Protein AF-A0A7J9V895-F1 (afdb_monomer)

Foldseek 3Di:
DDPLLLVVLVCQAVQQKKWFQDDVPGDTFIFGADPVRDGPGGDDPVSRVSVVVCVVVVQWDFADDPDPTITTIHGDPVVVVVNVVVVVVD

Radius of gyration: 13.1 Å; Cα contacts (8 Å, |Δi|>4): 141; chains: 1; bounding box: 45×28×25 Å

Structure (mmCIF, N/CA/C/O backbone):
data_AF-A0A7J9V895-F1
#
_entry.id   AF-A0A7J9V895-F1
#
loop_
_atom_site.group_PDB
_atom_site.id
_atom_site.type_symbol
_atom_site.label_atom_id
_atom_site.label_alt_id
_atom_site.label_comp_id
_atom_site.label_asym_id
_atom_site.label_entity_id
_atom_site.label_seq_id
_atom_site.pdbx_PDB_ins_code
_atom_site.Cartn_x
_atom_site.Cartn_y
_atom_site.Cartn_z
_atom_site.occupancy
_atom_site.B_iso_or_equiv
_atom_site.auth_seq_id
_atom_site.auth_comp_id
_atom_site.auth_asym_id
_atom_site.auth_atom_id
_atom_site.pdbx_PDB_model_num
ATOM 1 N N . MET A 1 1 ? -13.801 7.311 -1.274 1.00 83.75 1 MET A N 1
ATOM 2 C CA . MET A 1 1 ? -13.071 6.079 -1.620 1.00 83.75 1 MET A CA 1
ATOM 3 C C . MET A 1 1 ? -13.859 5.314 -2.665 1.00 83.75 1 MET A C 1
ATOM 5 O O . MET A 1 1 ? -15.029 5.018 -2.416 1.00 83.75 1 MET A O 1
ATOM 9 N N . ASN A 1 2 ? -13.262 5.078 -3.829 1.00 88.94 2 ASN A N 1
ATOM 10 C CA . ASN A 1 2 ? -13.891 4.379 -4.952 1.00 88.94 2 ASN A CA 1
ATOM 11 C C . ASN A 1 2 ? -13.825 2.840 -4.774 1.00 88.94 2 ASN A C 1
ATOM 13 O O . ASN A 1 2 ? -13.370 2.347 -3.739 1.00 88.94 2 ASN A O 1
ATOM 17 N N . HIS A 1 3 ? -14.362 2.074 -5.733 1.00 90.06 3 HIS A N 1
ATOM 18 C CA . HIS A 1 3 ? -14.344 0.603 -5.671 1.00 90.06 3 HIS A CA 1
ATOM 19 C C . HIS A 1 3 ? -12.917 0.045 -5.669 1.00 90.06 3 HIS A C 1
ATOM 21 O O . HIS A 1 3 ? -12.597 -0.815 -4.856 1.00 90.06 3 HIS A O 1
ATOM 27 N N . HIS A 1 4 ? -12.074 0.581 -6.542 1.00 92.19 4 HIS A N 1
ATOM 28 C CA . HIS A 1 4 ? -10.728 0.096 -6.788 1.00 92.19 4 HIS A CA 1
ATOM 29 C C . HIS A 1 4 ? -9.782 0.349 -5.601 1.00 92.19 4 HIS A C 1
ATOM 31 O O . HIS A 1 4 ? -9.131 -0.568 -5.120 1.00 92.19 4 HIS A O 1
ATOM 37 N N . GLU A 1 5 ? -9.811 1.545 -5.008 1.00 93.62 5 GLU A N 1
ATOM 38 C CA . GLU A 1 5 ? -9.087 1.850 -3.763 1.00 93.62 5 GLU A CA 1
ATOM 39 C C . GLU A 1 5 ? -9.492 0.912 -2.616 1.00 93.62 5 GLU A C 1
ATOM 41 O O . GLU A 1 5 ? -8.680 0.562 -1.767 1.00 93.62 5 GLU A O 1
ATOM 46 N N . ARG A 1 6 ? -10.764 0.496 -2.563 1.00 93.88 6 ARG A N 1
ATOM 47 C CA . ARG A 1 6 ? -11.223 -0.453 -1.543 1.00 93.88 6 ARG A CA 1
ATOM 48 C C . ARG A 1 6 ? -10.672 -1.853 -1.788 1.00 93.88 6 ARG A C 1
ATOM 50 O O . ARG A 1 6 ? -10.368 -2.546 -0.826 1.00 93.88 6 ARG A O 1
ATOM 57 N N . GLU A 1 7 ? -10.607 -2.273 -3.042 1.00 95.38 7 GLU A N 1
ATOM 58 C CA . GLU A 1 7 ? -10.034 -3.557 -3.438 1.00 95.38 7 GLU A CA 1
ATOM 59 C C . GLU A 1 7 ? -8.540 -3.605 -3.100 1.00 95.38 7 GLU A C 1
ATOM 61 O O . GLU A 1 7 ? -8.116 -4.493 -2.368 1.00 95.38 7 GLU A O 1
ATOM 66 N N . LEU A 1 8 ? -7.786 -2.557 -3.435 1.00 96.00 8 LEU A N 1
ATOM 67 C CA . LEU A 1 8 ? -6.388 -2.395 -3.021 1.00 96.00 8 LEU A CA 1
ATOM 68 C C . LEU A 1 8 ? -6.200 -2.379 -1.497 1.00 96.00 8 LEU A C 1
ATOM 70 O O . LEU A 1 8 ? -5.262 -2.978 -0.975 1.00 96.00 8 LEU A O 1
ATOM 74 N N . LEU A 1 9 ? -7.116 -1.749 -0.758 1.00 96.19 9 LEU A N 1
ATOM 75 C CA . LEU A 1 9 ? -7.093 -1.772 0.705 1.00 96.19 9 LEU A CA 1
ATOM 76 C C . LEU A 1 9 ? -7.331 -3.182 1.279 1.00 96.19 9 LEU A C 1
ATOM 78 O O . LEU A 1 9 ? -6.803 -3.495 2.347 1.00 96.19 9 LEU A O 1
ATOM 82 N N . ARG A 1 10 ? -8.110 -4.029 0.590 1.00 95.81 10 ARG A N 1
ATOM 83 C CA . ARG A 1 10 ? -8.275 -5.447 0.952 1.00 95.81 10 ARG A CA 1
ATOM 84 C C . ARG A 1 10 ? -7.019 -6.240 0.635 1.00 95.81 10 ARG A C 1
ATOM 86 O O . ARG A 1 10 ? -6.516 -6.889 1.535 1.00 95.81 10 ARG A O 1
ATOM 93 N N . HIS A 1 11 ? -6.440 -6.075 -0.552 1.00 95.81 11 HIS A N 1
ATOM 94 C CA . HIS A 1 11 ? -5.161 -6.702 -0.899 1.00 95.81 11 HIS A CA 1
ATOM 95 C C . HIS A 1 11 ? -4.052 -6.374 0.119 1.00 95.81 11 HIS A C 1
ATOM 97 O O . HIS A 1 11 ? -3.278 -7.241 0.520 1.00 95.81 11 HIS A O 1
ATOM 103 N N . ALA A 1 12 ? -4.008 -5.132 0.616 1.00 94.69 12 ALA A N 1
ATOM 104 C CA . ALA A 1 12 ? -3.097 -4.741 1.695 1.00 94.69 12 ALA A CA 1
ATOM 105 C C . ALA A 1 12 ? -3.431 -5.392 3.055 1.00 94.69 12 ALA A C 1
ATOM 107 O O . ALA A 1 12 ? -2.532 -5.619 3.867 1.00 94.69 12 ALA A O 1
ATOM 108 N N . ALA A 1 13 ? -4.708 -5.675 3.331 1.00 94.69 13 ALA A N 1
ATOM 109 C CA . ALA A 1 13 ? -5.144 -6.349 4.554 1.00 94.69 13 ALA A CA 1
ATOM 110 C C . ALA A 1 13 ? -4.865 -7.859 4.499 1.00 94.69 13 ALA A C 1
ATOM 112 O O . ALA A 1 13 ? -4.503 -8.447 5.518 1.00 94.69 13 ALA A O 1
ATOM 113 N N . ASP A 1 14 ? -4.966 -8.443 3.306 1.00 94.19 14 ASP A N 1
ATOM 114 C CA . ASP A 1 14 ? -4.763 -9.864 3.018 1.00 94.19 14 ASP A CA 1
ATOM 115 C C . ASP A 1 14 ? -3.279 -10.228 2.805 1.00 94.19 14 ASP A C 1
ATOM 117 O O . ASP A 1 14 ? -2.946 -11.377 2.528 1.00 94.19 14 ASP A O 1
ATOM 121 N N . ASP A 1 15 ? -2.364 -9.271 3.013 1.00 92.31 15 ASP A N 1
ATOM 122 C CA . ASP A 1 15 ? -0.912 -9.451 2.878 1.00 92.31 15 ASP A CA 1
ATOM 123 C C . ASP A 1 15 ? -0.457 -9.850 1.463 1.00 92.31 15 ASP A C 1
ATOM 125 O O . ASP A 1 15 ? 0.476 -10.639 1.279 1.00 92.31 15 ASP A O 1
ATOM 129 N N . GLU A 1 16 ? -1.115 -9.275 0.458 1.00 95.25 16 GLU A N 1
ATOM 130 C CA . GLU A 1 16 ? -0.876 -9.544 -0.963 1.00 95.25 16 GLU A CA 1
ATOM 131 C C . GLU A 1 16 ? 0.007 -8.476 -1.629 1.00 95.25 16 GLU A C 1
ATOM 133 O O . GLU A 1 16 ? 0.231 -8.512 -2.837 1.00 95.25 16 GLU A O 1
ATOM 138 N N . LEU A 1 17 ? 0.542 -7.521 -0.858 1.00 94.81 17 LEU A N 1
ATOM 139 C CA . LEU A 1 17 ? 1.316 -6.390 -1.374 1.00 94.81 17 LEU A CA 1
ATOM 140 C C . LEU A 1 17 ? 2.695 -6.252 -0.716 1.00 94.81 17 LEU A C 1
ATOM 142 O O . LEU A 1 17 ? 2.869 -6.332 0.504 1.00 94.81 17 LEU A O 1
ATOM 146 N N . LEU A 1 18 ? 3.680 -5.953 -1.556 1.00 94.25 18 LEU A N 1
ATOM 147 C CA . LEU A 1 18 ? 5.038 -5.567 -1.194 1.00 94.25 18 LEU A CA 1
ATOM 148 C C . LEU A 1 18 ? 5.341 -4.165 -1.728 1.00 94.25 18 LEU A C 1
ATOM 150 O O . LEU A 1 18 ? 4.747 -3.698 -2.698 1.00 94.25 18 LEU A O 1
ATOM 154 N N . TYR A 1 19 ? 6.314 -3.510 -1.107 1.00 93.19 19 TYR A N 1
ATOM 155 C CA . TYR A 1 19 ? 6.920 -2.286 -1.610 1.00 93.19 19 TYR A CA 1
ATOM 156 C C . TYR A 1 19 ? 8.417 -2.501 -1.805 1.00 93.19 19 TYR A C 1
ATOM 158 O O . TYR A 1 19 ? 9.165 -2.665 -0.834 1.00 93.19 19 TYR A O 1
ATOM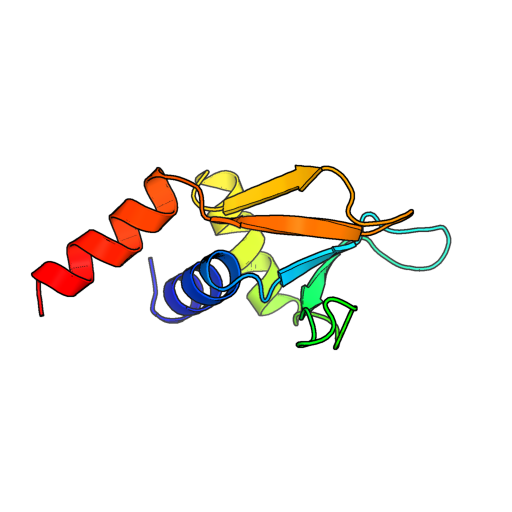 166 N N . HIS A 1 20 ? 8.855 -2.480 -3.058 1.00 90.69 20 HIS A N 1
ATOM 167 C CA . HIS A 1 20 ? 10.260 -2.532 -3.416 1.00 90.69 20 HIS A CA 1
ATOM 168 C C . HIS A 1 20 ? 10.865 -1.135 -3.255 1.00 90.69 20 HIS A C 1
ATOM 170 O O . HIS A 1 20 ? 10.384 -0.163 -3.835 1.00 90.69 20 HIS A O 1
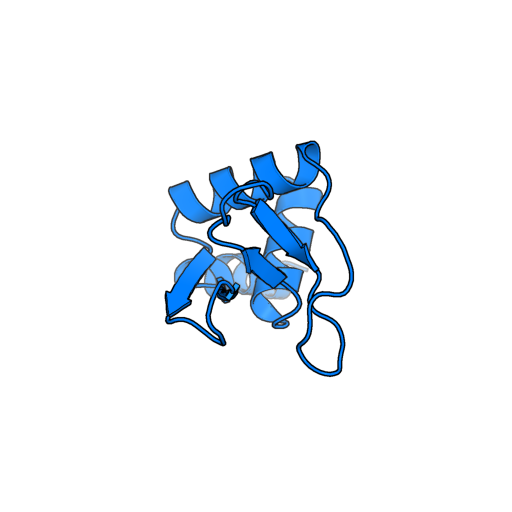ATOM 176 N N . LYS A 1 21 ? 11.938 -1.003 -2.470 1.00 85.31 21 LYS A N 1
ATOM 177 C CA . LYS A 1 21 ? 12.597 0.298 -2.222 1.00 85.31 21 LYS A CA 1
ATOM 178 C C . LYS A 1 21 ? 13.438 0.812 -3.391 1.00 85.31 21 LYS A C 1
ATOM 180 O O . LYS A 1 21 ? 13.985 1.910 -3.299 1.00 85.31 21 LYS A O 1
ATOM 185 N N . GLY A 1 22 ? 13.535 0.030 -4.459 1.00 79.44 22 GLY A N 1
ATOM 186 C CA . GLY A 1 22 ? 14.418 0.283 -5.582 1.00 79.44 22 GLY A CA 1
ATOM 187 C C . GLY A 1 22 ? 15.856 -0.130 -5.281 1.00 79.44 22 GLY A C 1
ATOM 188 O O . GLY A 1 22 ? 16.340 -0.082 -4.143 1.00 79.44 22 GLY A O 1
ATOM 189 N N . THR A 1 23 ? 16.554 -0.519 -6.337 1.00 73.12 23 THR A N 1
ATOM 190 C CA . THR A 1 23 ? 18.010 -0.681 -6.361 1.00 73.12 23 THR A CA 1
ATOM 191 C C . THR A 1 23 ? 18.567 0.001 -7.598 1.00 73.12 23 THR A C 1
ATOM 193 O O . THR A 1 23 ? 17.820 0.449 -8.460 1.00 73.12 23 THR A O 1
ATOM 196 N N . TRP A 1 24 ? 19.888 0.139 -7.696 1.00 55.78 24 TRP A N 1
ATOM 197 C CA . TRP A 1 24 ? 20.516 0.674 -8.904 1.00 55.78 24 TRP A CA 1
ATOM 198 C C . TRP A 1 24 ? 20.087 -0.136 -10.143 1.00 55.78 24 TRP A C 1
ATOM 200 O O . TRP A 1 24 ? 20.598 -1.228 -10.370 1.00 55.78 24 TRP A O 1
ATOM 210 N N . GLY A 1 25 ? 19.152 0.410 -10.929 1.00 65.75 25 GLY A N 1
ATOM 211 C CA . GLY A 1 25 ? 18.613 -0.206 -12.146 1.00 65.75 25 GLY A CA 1
ATOM 212 C C . GLY A 1 25 ? 17.154 -0.675 -12.070 1.00 65.75 25 GLY A C 1
ATOM 213 O O . GLY A 1 25 ? 16.562 -0.867 -13.127 1.00 65.75 25 GLY A O 1
ATOM 214 N N . ASP A 1 26 ? 16.557 -0.790 -10.877 1.00 69.25 26 ASP A N 1
ATOM 215 C CA . ASP A 1 26 ? 15.130 -1.105 -10.699 1.00 69.25 26 ASP A CA 1
ATOM 216 C C . ASP A 1 26 ? 14.454 -0.049 -9.815 1.00 69.25 26 ASP A C 1
ATOM 218 O O . ASP A 1 26 ? 14.946 0.305 -8.737 1.00 69.25 26 ASP A O 1
ATOM 222 N N . GLY A 1 27 ? 13.350 0.507 -10.310 1.00 79.38 27 GLY A N 1
ATOM 223 C CA . GLY A 1 27 ? 12.633 1.597 -9.657 1.00 79.38 27 GLY A CA 1
ATOM 224 C C . GLY A 1 27 ? 11.968 1.144 -8.359 1.00 79.38 27 GLY A C 1
ATOM 225 O O . GLY A 1 27 ? 11.581 -0.013 -8.211 1.00 79.38 27 GLY A O 1
ATOM 226 N N . ALA A 1 28 ? 11.814 2.065 -7.408 1.00 88.00 28 ALA A N 1
ATOM 227 C CA . ALA A 1 28 ? 10.945 1.811 -6.266 1.00 88.00 28 ALA A CA 1
ATOM 228 C C . ALA A 1 28 ? 9.487 1.676 -6.735 1.00 88.00 28 ALA A C 1
ATOM 230 O O . ALA A 1 28 ? 9.081 2.354 -7.680 1.00 88.00 28 ALA A O 1
ATOM 231 N N . GLY A 1 29 ? 8.704 0.825 -6.077 1.00 92.69 29 GLY A N 1
ATOM 232 C CA . GLY A 1 29 ? 7.298 0.656 -6.427 1.00 92.69 29 GLY A CA 1
ATOM 233 C C . GLY A 1 29 ? 6.617 -0.518 -5.741 1.00 92.69 29 GLY A C 1
ATOM 234 O O . GLY A 1 29 ? 7.253 -1.346 -5.085 1.00 92.69 29 GLY A O 1
ATOM 235 N N . TYR A 1 30 ? 5.300 -0.583 -5.908 1.00 95.06 30 TYR A N 1
ATOM 236 C CA . TYR A 1 30 ? 4.487 -1.666 -5.372 1.00 95.06 30 TYR A CA 1
ATOM 237 C C . TYR A 1 30 ? 4.603 -2.926 -6.230 1.00 95.06 30 TYR A C 1
ATOM 239 O O . TYR A 1 30 ? 4.665 -2.880 -7.464 1.00 95.06 30 TYR A O 1
ATOM 247 N N . ARG A 1 31 ? 4.616 -4.067 -5.551 1.00 94.56 31 ARG A N 1
ATOM 248 C CA . ARG A 1 31 ? 4.670 -5.395 -6.151 1.00 94.56 31 ARG A CA 1
ATOM 249 C C . ARG A 1 31 ? 3.580 -6.270 -5.545 1.00 94.56 31 ARG A C 1
ATOM 251 O O . ARG A 1 31 ? 3.276 -6.154 -4.358 1.00 94.56 31 ARG A O 1
ATOM 258 N N . TRP A 1 32 ? 3.02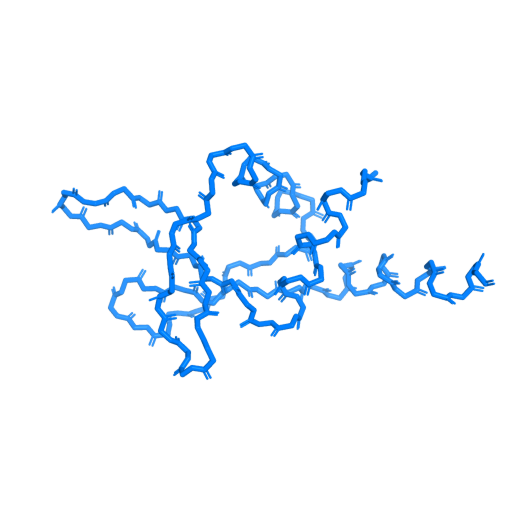6 -7.162 -6.351 1.00 95.12 32 TRP A N 1
ATOM 259 C CA . TRP A 1 32 ? 2.161 -8.229 -5.871 1.00 95.12 32 TRP A CA 1
ATOM 260 C C . TRP A 1 32 ? 2.986 -9.252 -5.103 1.00 95.12 32 TRP A C 1
ATOM 262 O O . TRP A 1 32 ? 4.099 -9.594 -5.509 1.00 95.12 32 TRP A O 1
ATOM 272 N N . ARG A 1 33 ? 2.440 -9.746 -3.996 1.00 93.19 33 ARG A N 1
ATOM 273 C CA . ARG A 1 33 ? 3.041 -10.790 -3.175 1.00 93.19 33 ARG A CA 1
ATOM 274 C C . ARG A 1 33 ? 2.419 -12.135 -3.526 1.00 93.19 33 ARG A C 1
ATOM 276 O O . ARG A 1 33 ? 1.207 -12.306 -3.446 1.00 93.19 33 ARG A O 1
ATOM 283 N N . GLY A 1 34 ? 3.255 -13.091 -3.906 1.00 91.00 34 GLY A N 1
ATOM 284 C CA . GLY A 1 34 ? 2.853 -14.470 -4.130 1.00 91.00 34 GLY A CA 1
ATOM 285 C C . GLY A 1 34 ? 2.510 -15.197 -2.824 1.00 91.00 34 GLY A C 1
ATOM 286 O O . GLY A 1 34 ? 2.868 -14.743 -1.735 1.00 91.00 34 GLY A O 1
ATOM 287 N N . PRO A 1 35 ? 1.861 -16.370 -2.910 1.00 88.62 35 PRO A N 1
ATOM 288 C CA . PRO A 1 35 ? 1.491 -17.172 -1.740 1.00 88.62 35 PRO A CA 1
ATOM 289 C C . PRO A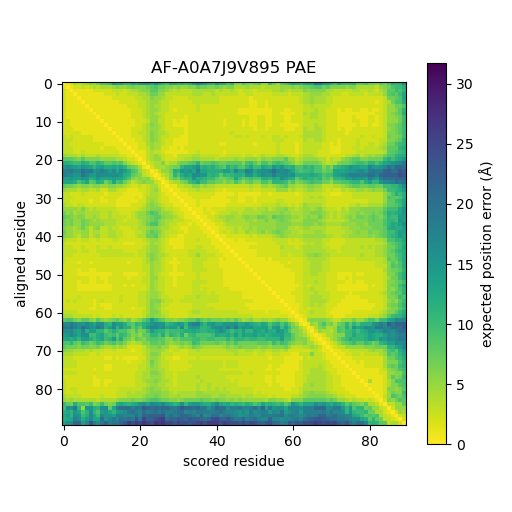 1 35 ? 2.701 -17.710 -0.956 1.00 88.62 35 PRO A C 1
ATOM 291 O O . PRO A 1 35 ? 2.582 -18.026 0.225 1.00 88.62 35 PRO A O 1
ATOM 294 N N . ASP A 1 36 ? 3.872 -17.798 -1.589 1.00 87.06 36 ASP A N 1
ATOM 295 C CA . ASP A 1 36 ? 5.155 -18.121 -0.949 1.00 87.06 36 ASP A CA 1
ATOM 296 C C . ASP A 1 36 ? 5.813 -16.909 -0.262 1.00 87.06 36 ASP A C 1
ATOM 298 O O . ASP A 1 36 ? 6.840 -17.029 0.406 1.00 87.06 36 ASP A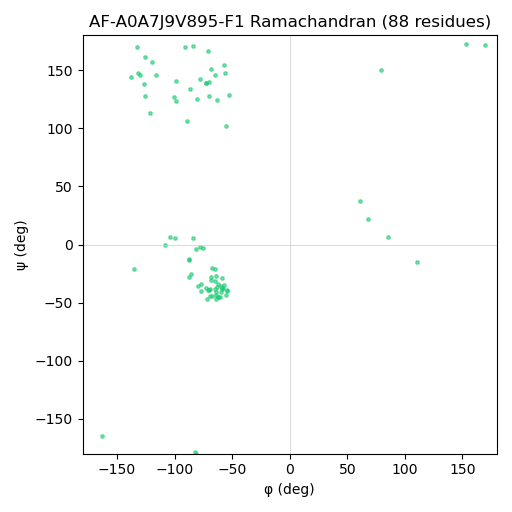 O 1
ATOM 302 N N . GLY A 1 37 ? 5.196 -15.737 -0.400 1.00 83.69 37 GLY A N 1
ATOM 303 C CA . GLY A 1 37 ? 5.631 -14.476 0.161 1.00 83.69 37 GLY A CA 1
ATOM 304 C C . GLY A 1 37 ? 6.652 -13.702 -0.659 1.00 83.69 37 GLY A C 1
ATOM 305 O O . GLY A 1 37 ? 7.142 -12.685 -0.164 1.00 83.69 37 GLY A O 1
ATOM 306 N N . THR A 1 38 ? 6.959 -14.162 -1.871 1.00 86.19 38 THR A N 1
ATOM 307 C CA . THR A 1 38 ? 7.894 -13.512 -2.798 1.00 86.19 38 THR A CA 1
ATOM 308 C C . THR A 1 38 ? 7.185 -12.529 -3.734 1.00 86.19 38 THR A C 1
ATOM 310 O O . THR A 1 38 ? 5.957 -12.458 -3.759 1.00 86.19 38 THR A O 1
ATOM 313 N N . GLU A 1 39 ? 7.942 -11.726 -4.489 1.00 88.38 39 GLU A N 1
ATOM 314 C CA . GLU A 1 39 ? 7.376 -10.896 -5.559 1.00 88.38 39 GLU A CA 1
ATOM 315 C C . GLU A 1 39 ? 6.753 -11.783 -6.653 1.00 88.38 39 GLU A C 1
ATOM 317 O O . GLU A 1 39 ? 7.428 -12.618 -7.251 1.00 88.38 39 GLU A O 1
ATOM 322 N N . ALA A 1 40 ? 5.473 -11.553 -6.949 1.00 90.94 40 ALA A N 1
ATOM 323 C CA . ALA A 1 40 ? 4.711 -12.230 -7.999 1.00 90.94 40 ALA A CA 1
ATOM 324 C C . ALA A 1 40 ? 4.398 -11.327 -9.207 1.00 90.94 40 ALA A C 1
ATOM 326 O O . ALA A 1 40 ? 3.765 -11.771 -10.165 1.00 90.94 40 ALA A O 1
ATOM 327 N N . GLY A 1 41 ? 4.831 -10.066 -9.182 1.00 92.06 41 GLY A N 1
ATOM 328 C CA . GLY A 1 41 ? 4.687 -9.147 -10.305 1.00 92.06 41 GLY A CA 1
ATOM 329 C C . GLY A 1 41 ? 4.623 -7.685 -9.889 1.00 92.06 41 GLY A C 1
ATOM 330 O O . GLY A 1 41 ? 4.531 -7.346 -8.711 1.00 92.06 41 GLY A O 1
ATOM 331 N N . VAL A 1 42 ? 4.643 -6.805 -10.885 1.00 93.69 42 VAL A N 1
ATOM 332 C CA . VAL A 1 42 ? 4.582 -5.355 -10.686 1.00 93.69 42 VAL A CA 1
ATOM 333 C C . VAL A 1 42 ? 3.132 -4.896 -10.602 1.00 93.69 42 VAL A C 1
ATOM 335 O O . VAL A 1 42 ? 2.319 -5.269 -11.448 1.00 93.69 42 VAL A O 1
ATOM 338 N N . VAL A 1 43 ? 2.821 -4.057 -9.614 1.00 94.81 43 VAL A N 1
ATOM 339 C CA . VAL A 1 43 ? 1.532 -3.362 -9.571 1.00 94.81 43 VAL A CA 1
ATOM 340 C C . VAL A 1 43 ? 1.514 -2.311 -10.690 1.00 94.81 43 VAL A C 1
ATOM 342 O O . VAL A 1 43 ? 2.456 -1.518 -10.788 1.00 94.81 43 VAL A O 1
ATOM 345 N N . PRO A 1 44 ? 0.490 -2.289 -11.562 1.00 93.81 44 PRO A N 1
ATOM 346 C CA . PRO A 1 44 ? 0.390 -1.299 -12.627 1.00 93.81 44 PRO A CA 1
ATOM 347 C C . PRO A 1 44 ? 0.438 0.145 -12.092 1.00 93.81 44 PRO A C 1
ATOM 349 O O . PRO A 1 44 ? -0.110 0.409 -11.023 1.00 93.81 44 PRO A O 1
ATOM 352 N N . PRO A 1 45 ? 1.000 1.112 -12.846 1.00 92.00 45 PRO A N 1
ATOM 353 C CA . PRO A 1 45 ? 1.170 2.486 -12.360 1.00 92.00 45 PRO A CA 1
ATOM 354 C C . PRO A 1 45 ? -0.122 3.149 -11.865 1.00 92.00 45 PRO A C 1
ATOM 356 O O . PRO A 1 45 ? -0.127 3.795 -10.828 1.00 92.00 45 PRO A O 1
ATOM 359 N N . TRP A 1 46 ? -1.237 2.928 -12.561 1.00 92.12 46 TRP A N 1
ATOM 360 C CA . TRP A 1 46 ? -2.527 3.511 -12.188 1.00 92.12 46 TRP A CA 1
ATOM 361 C C . TRP A 1 46 ? -3.093 2.939 -10.874 1.00 92.12 46 TRP A C 1
ATOM 363 O O . TRP A 1 46 ? -3.820 3.633 -10.171 1.00 92.12 46 TRP A O 1
ATOM 373 N N . GLU A 1 47 ? -2.756 1.696 -10.515 1.00 95.75 47 GLU A N 1
ATOM 374 C CA . GL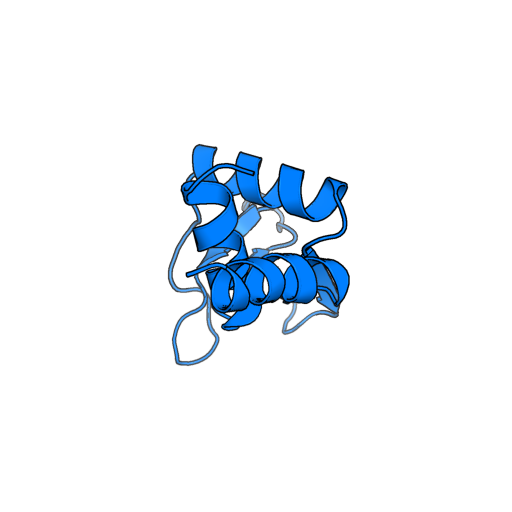U A 1 47 ? -3.103 1.114 -9.210 1.00 95.75 47 GLU A CA 1
ATOM 375 C C . GLU A 1 47 ? -2.137 1.591 -8.120 1.00 95.75 47 GLU A C 1
ATOM 377 O O . GLU A 1 47 ? -2.546 1.843 -6.986 1.00 95.75 47 GLU A O 1
ATOM 382 N N . ALA A 1 48 ? -0.859 1.766 -8.471 1.00 94.94 48 ALA A N 1
ATOM 383 C CA . ALA A 1 48 ? 0.149 2.327 -7.578 1.00 94.94 48 ALA A CA 1
ATOM 384 C C . ALA A 1 48 ? -0.230 3.745 -7.116 1.00 94.94 48 ALA A C 1
ATOM 386 O O . ALA A 1 48 ? -0.145 4.023 -5.923 1.00 94.94 48 ALA A O 1
ATOM 387 N N . ASP A 1 49 ? -0.766 4.584 -8.010 1.00 94.69 49 ASP A N 1
ATOM 388 C CA . ASP A 1 49 ? -1.273 5.921 -7.664 1.00 94.69 49 ASP A CA 1
ATOM 389 C C . ASP A 1 49 ? -2.372 5.859 -6.582 1.00 94.69 49 ASP A C 1
ATOM 391 O O . ASP A 1 49 ? -2.449 6.696 -5.678 1.00 94.69 49 ASP A O 1
ATOM 395 N N . HIS A 1 50 ? -3.231 4.837 -6.637 1.00 96.31 50 HIS A N 1
ATOM 396 C CA . HIS A 1 50 ? -4.257 4.614 -5.621 1.00 96.31 50 HIS A CA 1
ATOM 397 C C . HIS A 1 50 ? -3.672 4.107 -4.298 1.00 96.31 50 HIS A C 1
ATOM 399 O O . HIS A 1 50 ? -4.147 4.511 -3.235 1.00 96.31 50 HIS A O 1
ATOM 405 N N . LEU A 1 51 ? -2.646 3.255 -4.336 1.00 96.38 51 LEU A N 1
ATOM 406 C CA . LEU A 1 51 ? -1.927 2.819 -3.135 1.00 96.38 51 LEU A CA 1
ATOM 407 C C . LEU A 1 51 ? -1.220 3.990 -2.449 1.00 96.38 51 LEU A C 1
ATOM 409 O O . LEU A 1 51 ? -1.319 4.121 -1.228 1.00 96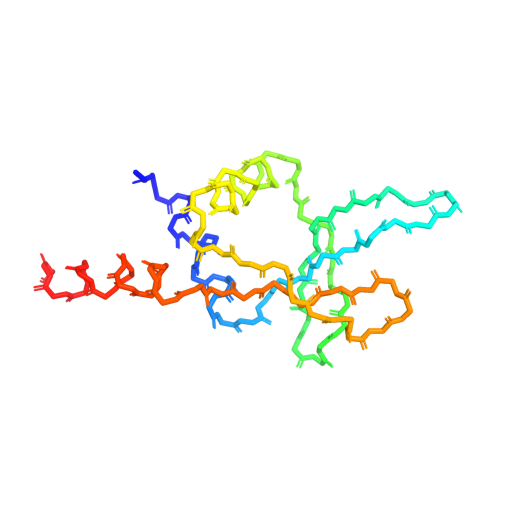.38 51 LEU A O 1
ATOM 413 N N . ASP A 1 52 ? -0.604 4.888 -3.214 1.00 95.12 52 ASP A N 1
ATOM 414 C CA . ASP A 1 52 ? -0.000 6.105 -2.674 1.00 95.12 52 ASP A CA 1
ATOM 415 C C . ASP A 1 52 ? -1.050 7.000 -2.011 1.00 95.12 52 ASP A C 1
ATOM 417 O O . ASP A 1 52 ? -0.880 7.392 -0.856 1.00 95.12 52 ASP A O 1
ATOM 421 N N . ALA A 1 53 ? -2.204 7.212 -2.651 1.00 95.31 53 ALA A N 1
ATOM 422 C CA . ALA A 1 53 ? -3.308 7.953 -2.040 1.00 95.31 53 ALA A CA 1
ATOM 423 C C . ALA A 1 53 ? -3.818 7.302 -0.733 1.00 95.31 53 ALA A C 1
ATOM 425 O O . ALA A 1 53 ? -4.203 7.996 0.214 1.00 95.31 53 ALA A O 1
ATOM 426 N N . LEU A 1 54 ? -3.835 5.966 -0.641 1.00 96.38 54 LEU A N 1
ATOM 427 C CA . LEU A 1 54 ? -4.182 5.251 0.595 1.00 96.38 54 LEU A CA 1
ATOM 428 C C . LEU A 1 54 ? -3.110 5.418 1.680 1.00 96.38 54 LEU A C 1
ATOM 430 O O . LEU A 1 54 ? -3.461 5.556 2.857 1.00 96.38 54 LEU A O 1
ATOM 434 N N . ALA A 1 55 ? -1.831 5.413 1.303 1.00 95.69 55 ALA A N 1
ATOM 435 C CA . ALA A 1 55 ? -0.708 5.615 2.212 1.00 95.69 55 ALA A CA 1
ATOM 436 C C . ALA A 1 55 ? -0.679 7.051 2.755 1.00 95.69 55 ALA A C 1
ATOM 438 O O . ALA A 1 55 ? -0.559 7.247 3.965 1.00 95.69 55 ALA A O 1
ATOM 439 N N . GLU A 1 56 ? -0.893 8.052 1.897 1.00 95.75 56 GLU A N 1
ATOM 440 C CA . GLU A 1 56 ? -1.022 9.466 2.277 1.00 95.75 56 GLU A CA 1
ATOM 441 C C . GLU A 1 56 ? -2.172 9.694 3.264 1.00 95.75 56 GLU A C 1
ATOM 443 O O . GLU A 1 56 ? -2.057 10.473 4.211 1.00 95.75 56 GLU A O 1
ATOM 448 N N . ARG A 1 57 ? -3.278 8.964 3.086 1.00 96.06 57 ARG A N 1
ATOM 449 C CA . ARG A 1 57 ? -4.429 8.978 4.003 1.00 96.06 57 ARG A CA 1
ATOM 450 C C . ARG A 1 57 ? -4.207 8.155 5.275 1.00 96.06 57 ARG A C 1
ATOM 452 O O . ARG A 1 57 ? -5.101 8.104 6.119 1.00 96.06 57 ARG A O 1
ATOM 459 N N . GLY A 1 58 ? -3.061 7.489 5.413 1.00 96.44 58 GLY A N 1
ATOM 460 C CA . GLY A 1 58 ? -2.726 6.652 6.563 1.00 96.44 58 GLY A CA 1
ATOM 461 C C . GLY A 1 58 ? -3.576 5.386 6.685 1.00 96.44 58 GLY A C 1
ATOM 462 O O . GLY A 1 58 ? -3.696 4.842 7.782 1.00 96.44 58 GLY A O 1
ATOM 463 N N . LEU A 1 59 ? -4.192 4.917 5.594 1.00 96.75 59 LEU A N 1
ATOM 464 C CA . LEU A 1 59 ? -5.011 3.697 5.578 1.00 96.75 59 LEU A CA 1
ATOM 465 C C . LEU A 1 59 ? -4.176 2.435 5.365 1.00 96.75 59 LEU A C 1
ATOM 467 O O . LEU A 1 59 ? -4.553 1.359 5.828 1.00 96.75 59 LEU A O 1
ATOM 471 N N . ILE A 1 60 ? -3.022 2.583 4.724 1.00 97.06 60 ILE A N 1
ATOM 472 C CA . ILE A 1 60 ? -1.984 1.559 4.640 1.00 97.06 60 ILE A CA 1
ATOM 473 C C . ILE A 1 60 ? -0.658 2.136 5.134 1.00 97.06 60 ILE A C 1
ATOM 475 O O . ILE A 1 60 ? -0.476 3.352 5.207 1.00 97.06 60 ILE A O 1
ATOM 479 N N . LYS A 1 61 ? 0.276 1.258 5.484 1.00 95.50 61 LYS A N 1
ATOM 480 C CA . LYS A 1 61 ? 1.643 1.609 5.861 1.00 95.50 61 LYS A CA 1
ATOM 481 C C . LYS A 1 61 ? 2.632 0.631 5.239 1.00 95.50 61 LYS A C 1
ATOM 483 O O . LYS A 1 61 ? 2.379 -0.573 5.171 1.00 95.50 61 LYS A O 1
ATOM 488 N N . ILE A 1 62 ? 3.788 1.156 4.850 1.00 92.44 62 ILE A N 1
ATOM 489 C CA . ILE A 1 62 ? 4.935 0.365 4.406 1.00 92.44 62 ILE A CA 1
ATOM 490 C C . ILE A 1 62 ? 5.770 0.033 5.654 1.00 92.44 62 ILE A C 1
ATOM 492 O O . ILE A 1 62 ? 6.403 0.908 6.247 1.00 92.44 62 ILE A O 1
ATOM 496 N N . GLU A 1 63 ? 5.724 -1.221 6.103 1.00 85.69 63 GLU A N 1
ATOM 497 C CA . GLU A 1 63 ? 6.405 -1.697 7.311 1.00 85.69 63 GLU A CA 1
ATOM 498 C C . GLU A 1 63 ? 7.892 -2.027 7.086 1.00 85.69 63 GLU A C 1
ATOM 500 O O . GLU A 1 63 ? 8.470 -1.851 6.009 1.00 85.69 63 GLU A O 1
ATOM 505 N N . ARG A 1 64 ? 8.554 -2.494 8.156 1.00 67.94 64 ARG A N 1
ATOM 506 C CA . ARG A 1 64 ? 9.964 -2.899 8.143 1.00 67.94 64 ARG A CA 1
ATOM 507 C C . ARG A 1 64 ? 10.244 -3.998 7.104 1.00 67.94 64 ARG A C 1
ATOM 509 O O . ARG A 1 64 ? 9.373 -4.761 6.705 1.00 67.94 64 ARG A O 1
ATOM 516 N N . LYS A 1 65 ? 11.509 -4.029 6.675 1.00 74.38 65 LYS A N 1
ATOM 517 C CA . LYS A 1 65 ? 12.055 -4.890 5.617 1.00 74.38 65 LYS A CA 1
ATOM 518 C C . LYS A 1 65 ? 11.734 -6.372 5.837 1.00 74.38 65 LYS A C 1
ATOM 520 O O . LYS A 1 65 ? 12.084 -6.907 6.886 1.00 74.38 65 LYS A O 1
ATOM 525 N N . LEU A 1 66 ? 11.180 -7.019 4.812 1.00 70.75 66 LEU A N 1
ATOM 526 C CA . LEU A 1 66 ? 11.099 -8.481 4.691 1.00 70.75 66 LEU A CA 1
ATOM 527 C C . LEU A 1 66 ? 12.351 -9.071 4.019 1.00 70.75 66 LEU A C 1
ATOM 529 O O . LEU A 1 66 ? 12.593 -10.270 4.101 1.00 70.75 66 LEU A O 1
ATOM 533 N N . GLY A 1 67 ? 13.181 -8.224 3.403 1.00 73.94 67 GLY A N 1
ATOM 534 C CA . GLY A 1 67 ? 14.411 -8.628 2.730 1.00 73.94 67 GLY A CA 1
ATOM 535 C C . GLY A 1 67 ? 15.359 -7.452 2.468 1.00 73.94 67 GLY A C 1
ATOM 536 O O . GLY A 1 67 ? 15.207 -6.374 3.053 1.00 73.94 67 GLY A O 1
ATOM 537 N N . PRO A 1 68 ? 16.367 -7.616 1.594 1.00 74.44 68 PRO A N 1
ATOM 538 C CA . PRO A 1 68 ? 17.327 -6.558 1.297 1.00 74.44 68 PRO A CA 1
ATOM 539 C C . PRO A 1 68 ? 16.701 -5.368 0.559 1.00 74.44 68 PRO A C 1
ATOM 541 O O . PRO A 1 68 ? 17.241 -4.265 0.672 1.00 74.44 68 PRO A O 1
ATOM 544 N N . HIS A 1 69 ? 15.546 -5.539 -0.094 1.00 79.69 69 HIS A N 1
ATOM 545 C CA . HIS A 1 69 ? 14.904 -4.479 -0.882 1.00 79.69 69 HIS A CA 1
ATOM 546 C C . HIS A 1 69 ? 13.394 -4.347 -0.663 1.00 79.69 69 HIS A C 1
ATOM 548 O O . HIS A 1 69 ? 12.870 -3.247 -0.841 1.00 79.69 69 HIS A O 1
ATOM 554 N N . ASP A 1 70 ? 12.733 -5.393 -0.165 1.00 86.06 70 ASP A N 1
ATOM 555 C CA . ASP A 1 70 ? 11.276 -5.400 -0.036 1.00 86.06 70 ASP A CA 1
ATOM 556 C C . ASP A 1 70 ? 10.810 -5.053 1.374 1.00 86.06 70 ASP A C 1
ATOM 558 O O . ASP A 1 70 ? 11.376 -5.476 2.393 1.00 86.06 70 ASP A O 1
ATOM 562 N N . CYS A 1 71 ? 9.735 -4.285 1.413 1.00 90.00 71 CYS A N 1
ATOM 563 C CA . CYS A 1 71 ? 8.974 -3.947 2.597 1.00 90.00 71 CYS A CA 1
ATOM 564 C C . CYS A 1 71 ? 7.566 -4.511 2.484 1.00 90.00 71 CYS A C 1
ATOM 566 O O . CYS A 1 71 ? 6.982 -4.544 1.405 1.00 90.00 71 CYS A O 1
ATOM 568 N N . ARG A 1 72 ? 7.010 -4.918 3.621 1.00 90.12 72 ARG A N 1
ATOM 569 C CA . ARG A 1 72 ? 5.615 -5.337 3.689 1.00 90.12 72 ARG A CA 1
ATOM 570 C C . ARG A 1 72 ? 4.703 -4.120 3.578 1.00 90.12 72 ARG A C 1
ATOM 572 O O . ARG A 1 72 ? 4.979 -3.105 4.218 1.00 90.12 72 ARG A O 1
ATOM 579 N N . VAL A 1 73 ? 3.614 -4.226 2.830 1.00 94.12 73 VAL A N 1
ATOM 580 C CA . VAL A 1 73 ? 2.528 -3.242 2.864 1.00 94.12 73 VAL A CA 1
ATOM 581 C C . VAL A 1 73 ? 1.418 -3.818 3.729 1.00 94.12 73 VAL A C 1
ATOM 583 O O . VAL A 1 73 ? 1.001 -4.949 3.521 1.00 94.12 73 VAL A O 1
ATOM 586 N N . THR A 1 74 ? 0.971 -3.070 4.733 1.00 93.56 74 THR A N 1
ATOM 587 C CA . THR A 1 74 ? -0.079 -3.531 5.656 1.00 93.56 74 THR A CA 1
ATOM 588 C C . THR A 1 74 ? -1.147 -2.472 5.835 1.00 93.56 74 THR A C 1
ATOM 590 O O . THR A 1 74 ? -0.858 -1.273 5.833 1.00 93.56 74 THR A O 1
ATOM 593 N N . THR A 1 75 ? -2.380 -2.912 6.045 1.00 95.88 75 THR A N 1
ATOM 594 C CA . THR A 1 75 ? -3.492 -2.028 6.398 1.00 95.88 75 THR A CA 1
ATOM 595 C C . THR A 1 75 ? -3.365 -1.537 7.843 1.00 95.88 75 THR A C 1
ATOM 597 O O . THR A 1 75 ? -2.976 -2.280 8.747 1.00 95.88 75 THR A O 1
ATOM 600 N N . THR A 1 76 ? -3.663 -0.259 8.080 1.00 96.12 76 THR A N 1
ATOM 601 C CA . THR A 1 76 ? -3.673 0.334 9.427 1.00 96.12 76 THR A CA 1
ATOM 602 C C . THR A 1 76 ? -5.009 0.084 10.129 1.00 96.12 76 THR A C 1
ATOM 604 O O . THR A 1 76 ? -5.978 -0.342 9.506 1.00 96.12 76 THR A O 1
ATOM 607 N N . ALA A 1 77 ? -5.105 0.402 11.425 1.00 94.88 77 ALA A N 1
ATOM 608 C CA . ALA A 1 77 ? -6.382 0.338 12.144 1.00 94.88 77 ALA A CA 1
ATOM 609 C C . ALA A 1 77 ? -7.476 1.178 11.453 1.00 94.88 77 ALA A C 1
ATOM 611 O O . ALA A 1 77 ? -8.569 0.679 11.216 1.00 94.88 77 ALA A O 1
ATOM 612 N N . ALA A 1 78 ? -7.145 2.398 11.013 1.00 94.75 78 ALA A N 1
ATOM 613 C CA . ALA A 1 78 ? -8.074 3.254 10.275 1.00 94.75 78 ALA A CA 1
ATOM 614 C C . ALA A 1 78 ? -8.503 2.637 8.931 1.00 94.75 78 ALA A C 1
ATOM 616 O O . ALA A 1 78 ? -9.656 2.763 8.527 1.00 94.75 78 ALA A O 1
ATOM 617 N N . GLY A 1 79 ? -7.594 1.946 8.236 1.00 93.75 79 GLY A N 1
ATOM 618 C CA . GLY A 1 79 ? -7.935 1.200 7.024 1.00 93.75 79 GLY A CA 1
ATOM 619 C C . GLY A 1 79 ? -8.901 0.042 7.294 1.00 93.75 79 GLY A C 1
ATOM 620 O O . GLY A 1 79 ? -9.878 -0.129 6.564 1.00 93.75 79 GLY A O 1
ATOM 621 N N . LEU A 1 80 ? -8.671 -0.714 8.371 1.00 94.38 80 LEU A N 1
ATOM 622 C CA . LEU A 1 80 ? -9.545 -1.815 8.786 1.00 94.38 80 LEU A CA 1
ATOM 623 C C . LEU A 1 80 ? -10.940 -1.327 9.195 1.00 94.38 80 LEU A C 1
ATOM 625 O O . LEU A 1 80 ? -11.932 -1.971 8.846 1.00 94.38 80 LEU A O 1
ATOM 629 N N . ASP A 1 81 ? -11.035 -0.181 9.868 1.00 93.25 81 ASP A N 1
ATOM 630 C CA . ASP A 1 81 ? -12.318 0.433 10.226 1.00 93.25 81 ASP A CA 1
ATOM 631 C C . ASP A 1 81 ? -13.130 0.772 8.969 1.00 93.25 81 ASP A C 1
ATOM 633 O O . ASP A 1 81 ? -14.298 0.400 8.856 1.00 93.25 81 ASP A O 1
ATOM 637 N N . VAL A 1 82 ? -12.491 1.358 7.951 1.00 90.75 82 VAL A N 1
ATOM 638 C CA . VAL A 1 82 ? -13.146 1.674 6.670 1.00 90.75 82 VAL A CA 1
ATOM 639 C C . VAL A 1 82 ? -13.639 0.415 5.938 1.00 90.75 82 VAL A C 1
ATOM 641 O O . VAL A 1 82 ? -14.672 0.458 5.256 1.00 90.75 82 VAL A O 1
ATOM 644 N N . LEU A 1 83 ? -12.925 -0.710 6.051 1.00 91.12 83 LEU A N 1
ATOM 645 C CA . LEU A 1 83 ? -13.383 -1.997 5.513 1.00 91.12 83 LEU A CA 1
ATOM 646 C C . LEU A 1 83 ? -14.576 -2.553 6.310 1.00 91.12 83 LEU A C 1
ATOM 648 O O . LEU A 1 83 ? -15.522 -3.078 5.714 1.00 91.12 83 LEU A O 1
ATOM 652 N N . SER A 1 84 ? -14.556 -2.393 7.633 1.00 85.31 84 SER A N 1
ATO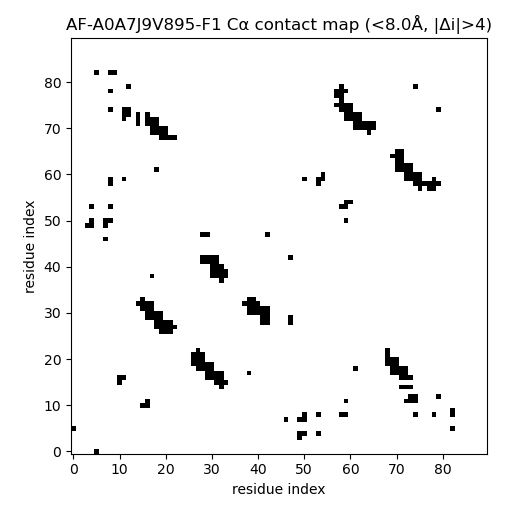M 653 C CA . SER A 1 84 ? -15.540 -2.950 8.569 1.00 85.31 84 SER A CA 1
ATOM 654 C C . SER A 1 84 ? -16.865 -2.182 8.587 1.00 85.31 84 SER A C 1
ATOM 656 O O . SER A 1 84 ? -17.933 -2.800 8.585 1.00 85.31 84 SER A O 1
ATOM 658 N N . ASP A 1 85 ? -16.829 -0.848 8.527 1.00 74.88 85 ASP A N 1
ATOM 659 C CA . ASP A 1 85 ? -18.020 0.017 8.542 1.00 74.88 85 ASP A CA 1
ATOM 660 C C . ASP A 1 85 ? -18.979 -0.283 7.388 1.00 74.88 85 ASP A C 1
ATOM 662 O O . ASP A 1 85 ? -20.196 -0.133 7.511 1.00 74.88 85 ASP A O 1
ATOM 666 N N . ARG A 1 86 ? -18.454 -0.773 6.262 1.00 61.00 86 ARG A N 1
ATOM 667 C CA . ARG A 1 86 ? -19.284 -1.149 5.116 1.00 61.00 86 ARG A CA 1
ATOM 668 C C . ARG A 1 86 ? -19.799 -2.582 5.176 1.00 61.00 86 ARG A C 1
ATOM 670 O O . ARG A 1 86 ? -20.878 -2.824 4.648 1.00 61.00 86 ARG A O 1
ATOM 677 N N . ALA A 1 87 ? -19.094 -3.501 5.836 1.00 60.59 87 ALA A N 1
ATOM 678 C CA . ALA A 1 87 ? -19.609 -4.848 6.087 1.00 60.59 87 ALA A CA 1
ATOM 679 C C . ALA A 1 87 ? -20.854 -4.828 6.993 1.00 60.59 87 ALA A C 1
ATOM 681 O O . ALA A 1 87 ? -21.694 -5.710 6.895 1.00 60.59 87 ALA A O 1
ATOM 682 N N . ARG A 1 88 ? -20.991 -3.802 7.846 1.00 56.81 88 ARG A N 1
ATOM 683 C CA . ARG A 1 88 ? -22.158 -3.608 8.727 1.00 56.81 88 ARG A CA 1
ATOM 684 C C . ARG A 1 88 ? -23.314 -2.838 8.078 1.00 56.81 88 ARG A C 1
ATOM 686 O O . ARG A 1 88 ? -24.395 -2.795 8.654 1.00 56.81 88 ARG A O 1
ATOM 693 N N . ALA A 1 89 ? -23.079 -2.207 6.929 1.00 56.22 89 ALA A N 1
ATOM 694 C CA . ALA A 1 89 ? -24.059 -1.391 6.207 1.00 56.22 89 ALA A CA 1
ATOM 695 C C . ALA A 1 89 ? -24.646 -2.093 4.963 1.00 56.22 89 ALA A C 1
ATOM 697 O O . ALA A 1 89 ? -25.346 -1.447 4.181 1.00 56.22 89 ALA A O 1
ATOM 698 N N . ALA A 1 90 ? -24.322 -3.375 4.764 1.00 50.31 90 ALA A N 1
ATOM 699 C CA . ALA A 1 90 ? -24.853 -4.262 3.728 1.00 50.31 90 ALA A CA 1
ATOM 700 C C . ALA A 1 90 ? -25.750 -5.326 4.372 1.00 50.31 90 ALA A C 1
ATOM 702 O O . ALA A 1 90 ? -26.744 -5.706 3.717 1.00 50.31 90 ALA A O 1
#

Solvent-accessible surface area (backbone atoms only — not comparable to full-atom values): 5005 Å² total; per-residue (Å²): 134,58,74,65,52,50,51,53,50,45,37,23,62,71,61,33,30,32,34,36,67,40,55,100,92,43,76,59,45,48,23,33,33,35,98,90,69,44,84,64,46,75,51,54,69,78,57,42,56,43,51,50,55,34,39,77,70,51,25,31,46,78,49,74,66,79,52,98,48,34,18,40,30,36,46,30,74,65,31,50,48,64,59,48,61,52,69,76,73,112

Nearest PDB structures (foldseek):
  1xma-assembly1_B-2  TM=6.802E-01  e=9.087E-02  Acetivibrio thermocellus
  8brm-assembly1_SL  TM=4.677E-01  e=6.174E-02  Giardia lamblia ATCC 50803
  7wjp-assembly1_A-2  TM=7.314E-01  e=1.275E+00  Listeria monocytogenes
  6hiv-assembly1_BN  TM=5.669E-01 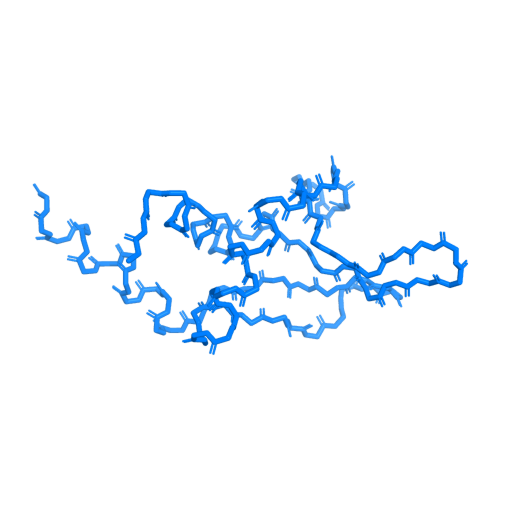 e=6.278E-01  Trypanosoma brucei brucei
  6lg2-assembly1_B  TM=7.824E-01  e=6.384E+00  Corynebacterium glutamicum ATCC 13032

pLDDT: mean 87.87, std 11.14, range [50.31, 97.06]

Secondary structure (DSSP, 8-state):
--HHHHHHHHHHHTT-EEEE--BTTB--EEEEEPTTSSEEEEPPHHHHHHHHHHHHTTSEEEEEESSSSEEEEEE-HHHHHHHHHHHT--

Mean predicted aligned error: 5.08 Å

Sequence (90 aa):
MNHHERELLRHAADDELLYHKGTWGDGAGYRWRGPDGTEAGVVPPWEADHLDALAERGLIKIERKLGPHDCRVTTTAAGLDVLSDRARAA